Protein AF-A0A4V3MR06-F1 (afdb_monomer)

Mean predicted aligned error: 6.65 Å

Foldseek 3Di:
DDDDDPDPPDDDPVVVVVVVVVVVVVVVVVVVVVVVVCVPPVVVVVVVVVVVQVPDPDADDFADDDPSRVVSVVVRVVCVVVVRD

Structure (mmCIF, N/CA/C/O backbone):
data_AF-A0A4V3MR06-F1
#
_entry.id   AF-A0A4V3MR06-F1
#
loop_
_atom_site.group_PDB
_atom_site.id
_atom_site.type_symbol
_atom_site.label_atom_id
_atom_site.label_alt_id
_atom_site.label_comp_id
_atom_site.label_asym_id
_atom_site.label_entity_id
_atom_site.label_seq_id
_atom_site.pdbx_PDB_ins_code
_atom_site.Cartn_x
_atom_site.Cartn_y
_atom_site.Cartn_z
_atom_site.occupancy
_atom_site.B_iso_or_equiv
_atom_site.auth_seq_id
_atom_site.auth_comp_id
_atom_site.auth_asym_id
_atom_site.auth_atom_id
_atom_site.pdbx_PDB_model_num
ATOM 1 N N . MET A 1 1 ? 0.503 -7.722 52.212 1.00 46.53 1 MET A N 1
ATOM 2 C CA . MET A 1 1 ? -0.178 -6.462 51.849 1.00 46.53 1 MET A CA 1
ATOM 3 C C . MET A 1 1 ? -0.147 -6.341 50.329 1.00 46.53 1 MET A C 1
ATOM 5 O O . MET A 1 1 ? 0.857 -5.913 49.784 1.00 46.53 1 MET A O 1
ATOM 9 N N . HIS A 1 2 ? -1.165 -6.870 49.640 1.00 46.75 2 HIS A N 1
ATOM 10 C CA . HIS A 1 2 ? -1.275 -6.784 48.179 1.00 46.75 2 HIS A CA 1
ATOM 11 C C . HIS A 1 2 ? -1.794 -5.388 47.820 1.00 46.75 2 HIS A C 1
ATOM 13 O O . HIS A 1 2 ? -2.934 -5.061 48.142 1.00 46.75 2 HIS A O 1
ATOM 19 N N . ALA A 1 3 ? -0.946 -4.562 47.207 1.00 59.69 3 ALA A N 1
ATOM 20 C CA . ALA A 1 3 ? -1.369 -3.304 46.607 1.00 59.69 3 ALA A CA 1
ATOM 21 C C . ALA A 1 3 ? -2.396 -3.613 45.506 1.00 59.69 3 ALA A C 1
ATOM 23 O O . ALA A 1 3 ? -2.135 -4.441 44.632 1.00 59.69 3 ALA A O 1
ATOM 24 N N . GLY A 1 4 ? -3.578 -3.001 45.608 1.00 60.22 4 GLY A N 1
ATOM 25 C CA . GLY A 1 4 ? -4.684 -3.200 44.678 1.00 60.22 4 GLY A CA 1
ATOM 26 C C . GLY A 1 4 ? -4.249 -2.977 43.233 1.00 60.22 4 GLY A C 1
ATOM 27 O O . GLY A 1 4 ? -3.504 -2.045 42.930 1.00 60.22 4 GLY A O 1
ATOM 28 N N . SER A 1 5 ? -4.695 -3.862 42.343 1.00 66.06 5 SER A N 1
ATOM 29 C CA . SER A 1 5 ? -4.509 -3.703 40.904 1.00 66.06 5 SER A CA 1
ATOM 30 C C . SER A 1 5 ? -5.061 -2.339 40.468 1.00 66.06 5 SER A C 1
ATOM 32 O O . SER A 1 5 ? -6.147 -1.974 40.921 1.00 66.06 5 SER A O 1
ATOM 34 N N . PRO A 1 6 ? -4.351 -1.576 39.618 1.00 70.75 6 PRO A N 1
ATOM 35 C CA . PRO A 1 6 ? -4.808 -0.256 39.209 1.00 70.75 6 PRO A CA 1
ATOM 36 C C . PRO A 1 6 ? -6.173 -0.371 38.530 1.00 70.75 6 PRO A C 1
ATOM 38 O O . PRO A 1 6 ? -6.347 -1.125 37.567 1.00 70.75 6 PRO A O 1
ATOM 41 N N . GLU A 1 7 ? -7.141 0.371 39.058 1.00 68.62 7 GLU A N 1
ATOM 42 C CA . GLU A 1 7 ? -8.484 0.478 38.506 1.00 68.62 7 GLU A CA 1
ATOM 43 C C . GLU A 1 7 ? -8.369 1.032 37.078 1.00 68.62 7 GLU A C 1
ATOM 45 O O . GLU A 1 7 ? -7.840 2.124 36.848 1.00 68.62 7 GLU A O 1
ATOM 50 N N . LYS A 1 8 ? -8.775 0.241 36.077 1.00 75.25 8 LYS A N 1
ATOM 51 C CA . LYS A 1 8 ? -8.686 0.665 34.675 1.00 75.25 8 LYS A CA 1
ATOM 52 C C . LYS A 1 8 ? -9.652 1.826 34.461 1.00 75.25 8 LYS A C 1
ATOM 54 O O . LYS A 1 8 ? -10.864 1.646 34.552 1.00 75.25 8 LYS A O 1
ATOM 59 N N . LYS A 1 9 ? -9.105 3.005 34.153 1.00 74.62 9 LYS A N 1
ATOM 60 C CA . LYS A 1 9 ? -9.885 4.210 33.850 1.00 74.62 9 LYS A CA 1
ATOM 61 C C . LYS A 1 9 ? -10.949 3.903 32.778 1.00 74.62 9 LYS A C 1
ATOM 63 O O . LYS A 1 9 ? -10.609 3.255 31.782 1.00 74.62 9 LYS A O 1
ATOM 68 N N . PRO A 1 10 ? -12.199 4.376 32.942 1.00 76.00 10 PRO A N 1
ATOM 69 C CA . PRO A 1 10 ? -13.23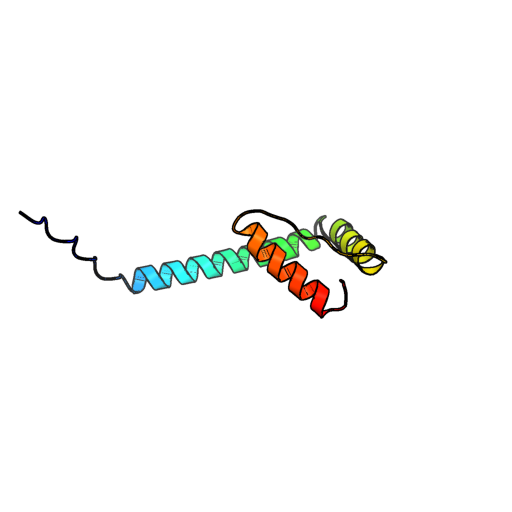8 4.208 31.933 1.00 76.00 10 PRO A CA 1
ATOM 70 C C . PRO A 1 10 ? -12.783 4.753 30.576 1.00 76.00 10 PRO A C 1
ATOM 72 O O . PRO A 1 10 ? -12.176 5.824 30.499 1.00 76.00 10 PRO A O 1
ATOM 75 N N . LEU A 1 11 ? -13.072 4.008 29.508 1.00 80.44 11 LEU A N 1
ATOM 76 C CA . LEU A 1 11 ? -12.760 4.417 28.141 1.00 80.44 11 LEU A CA 1
ATOM 77 C C . LEU A 1 11 ? -13.570 5.666 27.777 1.00 80.44 11 LEU A C 1
ATOM 79 O O . LEU A 1 11 ? -14.800 5.650 27.817 1.00 80.44 11 LEU A O 1
ATOM 83 N N . ASP A 1 12 ? -12.885 6.731 27.366 1.00 93.06 12 ASP A N 1
ATOM 84 C CA . ASP A 1 12 ? -13.543 7.888 26.765 1.00 93.06 12 ASP A CA 1
ATOM 85 C C . ASP A 1 12 ? -13.932 7.539 25.322 1.00 93.06 12 ASP A C 1
ATOM 87 O O . ASP A 1 12 ? -13.098 7.483 24.407 1.00 93.06 12 ASP A O 1
ATOM 91 N N . ARG A 1 13 ? -15.225 7.266 25.125 1.00 94.00 13 ARG A N 1
ATOM 92 C CA . ARG A 1 13 ? -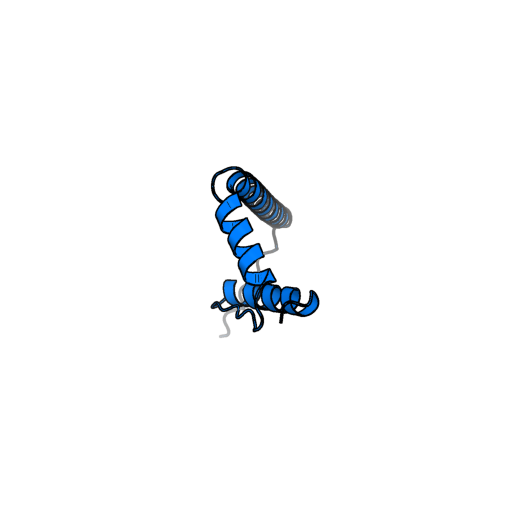15.792 6.913 23.821 1.00 94.00 13 ARG A CA 1
ATOM 93 C C . ARG A 1 13 ? -15.596 8.030 22.798 1.00 94.00 13 ARG A C 1
ATOM 95 O O . ARG A 1 13 ? -15.255 7.732 21.655 1.00 94.00 13 ARG A O 1
ATOM 102 N N . GLN A 1 14 ? -15.781 9.288 23.194 1.00 95.12 14 GLN A N 1
ATOM 103 C CA . GLN A 1 14 ? -15.664 10.421 22.281 1.00 95.12 14 GLN A CA 1
ATOM 104 C C . GLN A 1 14 ? -14.210 10.606 21.843 1.00 95.12 14 GLN A C 1
ATOM 106 O O . GLN A 1 14 ? -13.943 10.749 20.649 1.00 95.12 14 GLN A O 1
ATOM 111 N N . ALA A 1 15 ? -13.262 10.507 22.778 1.00 95.31 15 ALA A N 1
ATOM 112 C CA . ALA A 1 15 ? -11.838 10.542 22.455 1.00 95.31 15 ALA A CA 1
ATOM 113 C C . ALA A 1 15 ? -11.412 9.366 21.559 1.00 95.31 15 ALA A C 1
ATOM 115 O O . ALA A 1 15 ? -10.616 9.557 20.636 1.00 95.31 15 ALA A O 1
ATOM 116 N N . SER A 1 16 ? -11.965 8.169 21.784 1.00 97.06 16 SER A N 1
ATOM 117 C CA . SER A 1 16 ? -11.673 6.974 20.977 1.00 97.06 16 SER A CA 1
ATOM 118 C C . SER A 1 16 ? -12.137 7.141 19.528 1.00 97.06 16 SER A C 1
ATOM 120 O O . SER A 1 16 ? -11.359 6.915 18.602 1.00 97.06 16 SER A O 1
ATOM 122 N N . ILE A 1 17 ? -13.375 7.607 19.324 1.00 97.94 17 ILE A N 1
ATOM 123 C CA . ILE A 1 17 ? -13.913 7.888 17.985 1.00 97.94 17 ILE A CA 1
ATOM 124 C C . ILE A 1 17 ? -13.129 9.014 17.311 1.00 97.94 17 ILE A C 1
ATOM 126 O O . ILE A 1 17 ? -12.740 8.874 16.153 1.00 97.94 17 ILE A O 1
ATOM 130 N N . ALA A 1 18 ? -12.817 10.091 18.035 1.00 97.81 18 ALA A N 1
ATOM 131 C CA . ALA A 1 18 ? -11.994 11.170 17.499 1.00 97.81 18 ALA A CA 1
ATOM 132 C C . ALA A 1 18 ? -10.607 10.666 17.061 1.00 97.81 18 ALA A C 1
ATOM 134 O O . ALA A 1 18 ? -10.095 11.104 16.034 1.00 97.81 18 ALA A O 1
ATOM 135 N N . SER A 1 19 ? -10.000 9.732 17.803 1.00 98.00 19 SER A N 1
ATOM 136 C CA . SER A 1 19 ? -8.728 9.119 17.412 1.00 98.00 19 SER A CA 1
ATOM 137 C C . SER A 1 19 ? -8.851 8.260 16.158 1.00 98.00 19 SER A C 1
ATOM 139 O O . SER A 1 19 ? -8.013 8.391 15.272 1.00 98.00 19 SER A O 1
ATOM 141 N N . ALA A 1 20 ? -9.889 7.428 16.059 1.00 98.38 20 ALA A N 1
ATOM 142 C CA . ALA A 1 20 ? -10.129 6.605 14.876 1.00 98.38 20 ALA A CA 1
ATOM 143 C C . ALA A 1 20 ? -10.330 7.469 13.619 1.00 98.38 20 ALA A C 1
ATOM 145 O O . ALA A 1 20 ? -9.703 7.217 12.593 1.00 98.38 20 ALA A O 1
ATOM 146 N N . LEU A 1 21 ? -11.134 8.534 13.722 1.00 98.62 21 LEU A N 1
ATOM 147 C CA . LEU A 1 21 ? -11.356 9.477 12.623 1.00 98.62 21 LEU A CA 1
ATOM 148 C C . LEU A 1 21 ? -10.062 10.179 12.195 1.00 98.62 21 LEU A C 1
ATOM 150 O O . LEU A 1 21 ? -9.818 10.312 11.000 1.00 98.62 21 LEU A O 1
ATOM 154 N N . ARG A 1 22 ? -9.204 10.578 13.147 1.00 98.50 22 ARG A N 1
ATOM 155 C CA . ARG A 1 22 ? -7.884 11.141 12.820 1.00 98.50 22 ARG A CA 1
ATOM 156 C C . ARG A 1 22 ? -7.006 10.142 12.072 1.00 98.50 22 ARG A C 1
ATOM 158 O O . ARG A 1 22 ? -6.396 10.528 11.085 1.00 98.50 22 ARG A O 1
ATOM 165 N N . THR A 1 23 ? -6.958 8.881 12.508 1.00 98.56 23 THR A N 1
ATOM 166 C CA . THR A 1 23 ? -6.184 7.834 11.822 1.00 98.56 23 THR A CA 1
ATOM 167 C C . THR A 1 23 ? -6.646 7.665 10.377 1.00 98.56 23 THR A C 1
ATOM 169 O O . THR A 1 23 ? -5.820 7.753 9.474 1.00 98.56 23 THR A O 1
ATOM 172 N N . VAL A 1 24 ? -7.954 7.515 10.15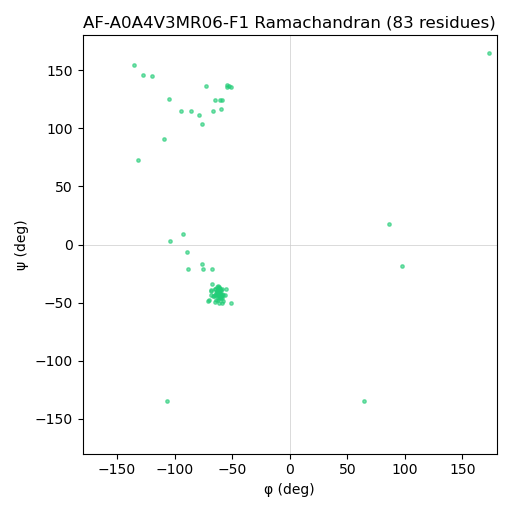1 1.00 98.75 24 VAL A N 1
ATOM 173 C CA . VAL A 1 24 ? -8.511 7.373 8.796 1.00 98.75 24 VAL A CA 1
ATOM 174 C C . VAL A 1 24 ? -8.208 8.605 7.939 1.00 98.75 24 VAL A C 1
ATOM 176 O O . VAL A 1 24 ? -7.797 8.462 6.791 1.00 98.75 24 VAL A O 1
ATOM 179 N N . ALA A 1 25 ? -8.344 9.814 8.491 1.00 98.69 25 ALA A N 1
ATOM 180 C CA . ALA A 1 25 ? -8.019 11.045 7.771 1.00 98.69 25 ALA A CA 1
ATOM 181 C C . ALA A 1 25 ? -6.531 11.115 7.374 1.00 98.69 25 ALA A C 1
ATOM 183 O O . ALA A 1 25 ? -6.207 11.520 6.259 1.00 98.69 25 ALA A O 1
ATOM 184 N N . THR A 1 26 ? -5.617 10.687 8.253 1.00 98.69 26 THR A N 1
ATOM 185 C CA . THR A 1 26 ? -4.183 10.598 7.935 1.00 98.69 26 THR A CA 1
ATOM 186 C C . THR A 1 26 ? -3.906 9.579 6.830 1.00 98.69 26 THR A C 1
ATOM 188 O O . THR A 1 26 ? -3.113 9.856 5.934 1.00 98.69 26 THR A O 1
ATOM 191 N N . GLU A 1 27 ? -4.564 8.420 6.855 1.00 98.62 27 GLU A N 1
ATOM 192 C CA . GLU A 1 27 ? -4.414 7.398 5.811 1.00 98.62 27 GLU A CA 1
ATOM 193 C C . GLU A 1 27 ? -4.926 7.894 4.452 1.00 98.62 27 GLU A C 1
ATOM 195 O O . GLU A 1 27 ? -4.244 7.727 3.442 1.00 98.62 27 GLU A O 1
ATOM 200 N N . GLN A 1 28 ? -6.079 8.569 4.427 1.00 98.81 28 GLN A N 1
ATOM 201 C CA . GLN A 1 28 ? -6.622 9.190 3.215 1.00 98.81 28 GLN A CA 1
ATOM 202 C C . GLN A 1 28 ? -5.667 10.231 2.627 1.00 98.81 28 GLN A C 1
ATOM 204 O O . GLN A 1 28 ? -5.410 10.208 1.423 1.00 98.81 28 GLN A O 1
ATOM 209 N N . ALA A 1 29 ? -5.106 11.104 3.469 1.00 98.69 29 ALA A N 1
ATOM 210 C CA . ALA A 1 29 ? -4.112 12.080 3.036 1.00 98.69 29 ALA A CA 1
ATOM 211 C C . ALA A 1 29 ? -2.872 11.392 2.442 1.00 98.69 29 ALA A C 1
ATOM 213 O O . ALA A 1 29 ? -2.417 11.773 1.371 1.00 98.69 29 ALA A O 1
ATOM 214 N N . GLY A 1 30 ? -2.373 10.323 3.072 1.00 98.38 30 GLY A N 1
ATOM 215 C CA . GLY A 1 30 ? -1.239 9.559 2.545 1.00 98.38 30 GLY A CA 1
ATOM 216 C C . GLY A 1 30 ? -1.502 8.934 1.169 1.00 98.38 30 GLY A C 1
ATOM 217 O O . GLY A 1 30 ? -0.618 8.935 0.315 1.00 98.38 30 GLY A O 1
ATOM 218 N N . ILE A 1 31 ? -2.718 8.434 0.924 1.00 98.44 31 ILE A N 1
ATOM 219 C CA . ILE A 1 31 ? -3.111 7.902 -0.392 1.00 98.44 31 ILE A CA 1
ATOM 220 C C . ILE A 1 31 ? -3.194 9.024 -1.437 1.00 98.44 31 ILE A C 1
ATOM 222 O O . ILE A 1 31 ? -2.754 8.828 -2.570 1.00 98.44 31 ILE A O 1
ATOM 226 N N . ALA A 1 32 ? -3.716 10.197 -1.069 1.00 98.56 32 ALA A N 1
ATOM 227 C CA . ALA A 1 32 ? -3.768 11.354 -1.964 1.00 98.56 32 ALA A CA 1
ATOM 228 C C . ALA A 1 32 ? -2.359 11.830 -2.366 1.00 98.56 32 ALA A C 1
ATOM 230 O O . ALA A 1 32 ? -2.102 12.056 -3.546 1.00 98.56 32 ALA A O 1
ATOM 231 N N . GLU A 1 33 ? -1.425 11.894 -1.414 1.00 98.44 33 GLU A N 1
ATOM 232 C CA . GLU A 1 33 ? -0.022 12.232 -1.689 1.00 98.44 33 GLU A CA 1
ATOM 233 C C . GLU A 1 33 ? 0.664 11.194 -2.588 1.00 98.44 33 GLU A C 1
ATOM 235 O O . GLU A 1 33 ? 1.445 11.553 -3.466 1.00 98.44 33 GLU A O 1
ATOM 240 N N . LEU A 1 34 ? 0.352 9.901 -2.430 1.00 98.19 34 LEU A N 1
ATOM 241 C CA . LEU A 1 34 ? 0.865 8.864 -3.329 1.00 98.19 34 LEU A CA 1
ATOM 242 C C . LEU A 1 34 ? 0.369 9.064 -4.770 1.00 98.19 34 LEU A C 1
ATOM 244 O O . LEU A 1 34 ? 1.152 8.901 -5.707 1.00 98.19 34 LEU A O 1
ATOM 248 N N . ALA A 1 35 ? -0.901 9.434 -4.956 1.00 98.25 35 ALA A N 1
ATOM 249 C CA . ALA A 1 35 ? -1.442 9.753 -6.276 1.00 98.25 35 ALA A CA 1
ATOM 250 C C . ALA A 1 35 ? -0.731 10.971 -6.891 1.00 98.25 35 ALA A C 1
ATOM 252 O O . ALA A 1 35 ? -0.263 10.898 -8.026 1.00 98.25 35 ALA A O 1
ATOM 253 N N . ALA A 1 36 ? -0.549 12.041 -6.113 1.00 98.25 36 ALA A N 1
ATOM 254 C CA . ALA A 1 36 ? 0.195 13.219 -6.553 1.00 98.25 36 ALA A CA 1
ATOM 255 C C . ALA A 1 36 ? 1.658 12.888 -6.909 1.00 98.25 36 ALA A C 1
ATOM 257 O O . ALA A 1 36 ? 2.187 13.381 -7.902 1.00 98.25 36 ALA A O 1
ATOM 258 N N . ALA A 1 37 ? 2.316 12.010 -6.144 1.00 98.12 37 ALA A N 1
ATOM 259 C CA . ALA A 1 37 ? 3.675 11.563 -6.440 1.00 98.12 37 ALA A CA 1
ATOM 260 C C . ALA A 1 37 ? 3.754 10.770 -7.755 1.00 98.12 37 ALA A C 1
ATOM 262 O O . ALA A 1 37 ? 4.710 10.940 -8.515 1.00 98.12 37 ALA A O 1
ATOM 263 N N . LEU A 1 38 ? 2.754 9.930 -8.053 1.00 98.12 38 LEU A N 1
ATOM 264 C CA . LEU A 1 38 ? 2.661 9.229 -9.338 1.00 98.12 38 LEU A CA 1
ATOM 265 C C . LEU A 1 38 ? 2.550 10.214 -10.506 1.00 98.12 38 LEU A C 1
ATOM 267 O O . LEU A 1 38 ? 3.193 9.997 -11.525 1.00 98.12 38 LEU A O 1
ATOM 271 N N . GLU A 1 39 ? 1.847 11.331 -10.344 1.00 97.12 39 GLU A N 1
ATOM 272 C CA . GLU A 1 39 ? 1.787 12.398 -11.354 1.00 97.12 39 GLU A CA 1
ATOM 273 C C . GLU A 1 39 ? 3.060 13.266 -11.407 1.00 97.12 39 GLU A C 1
ATOM 275 O O . GLU A 1 39 ? 3.304 13.946 -12.403 1.00 97.12 39 GLU A O 1
ATOM 280 N N . ASN A 1 40 ? 3.905 13.223 -10.369 1.00 94.75 40 ASN A N 1
ATOM 281 C CA . ASN A 1 40 ? 5.069 14.094 -10.214 1.00 94.75 40 ASN A CA 1
ATOM 282 C C . ASN A 1 40 ? 6.357 13.331 -9.845 1.00 94.75 40 ASN A C 1
ATOM 284 O O . ASN A 1 40 ? 6.871 13.409 -8.729 1.00 94.75 40 ASN A O 1
ATOM 288 N N . GLY A 1 41 ? 6.906 12.601 -10.818 1.00 93.94 41 GLY A N 1
ATOM 289 C CA . GLY A 1 41 ? 8.243 12.000 -10.737 1.00 93.94 41 GLY A CA 1
ATOM 290 C C . GLY A 1 41 ? 8.286 10.526 -10.324 1.00 93.94 41 GLY A C 1
ATOM 291 O O . GLY A 1 41 ? 9.277 9.860 -10.628 1.00 93.94 41 GLY A O 1
ATOM 292 N N . LEU A 1 42 ? 7.227 9.975 -9.717 1.00 97.69 42 LEU A N 1
ATOM 293 C CA . LEU A 1 42 ? 7.171 8.547 -9.374 1.00 97.69 42 LEU A CA 1
ATOM 294 C C . LEU A 1 42 ? 6.616 7.661 -10.504 1.00 97.69 42 LEU A C 1
ATOM 296 O O . LEU A 1 42 ? 6.927 6.470 -10.511 1.00 97.69 42 LEU A O 1
ATOM 300 N N . ALA A 1 43 ? 5.863 8.207 -11.473 1.00 97.75 43 ALA A N 1
ATOM 301 C CA . ALA A 1 43 ? 5.278 7.435 -12.585 1.00 97.75 43 ALA A CA 1
ATOM 302 C C . ALA A 1 43 ? 6.296 6.550 -13.314 1.00 97.75 43 ALA A C 1
ATOM 304 O O . ALA A 1 43 ? 6.072 5.359 -13.503 1.00 97.75 43 ALA A O 1
ATOM 305 N N . GLU A 1 44 ? 7.422 7.131 -13.714 1.00 98.06 44 GLU A N 1
ATOM 306 C CA . GLU A 1 44 ? 8.407 6.460 -14.559 1.00 98.06 44 GLU A CA 1
ATOM 307 C C . GLU A 1 44 ? 9.173 5.350 -13.795 1.00 98.06 44 GLU A C 1
ATOM 309 O O . GLU A 1 44 ? 9.190 4.206 -14.250 1.00 98.06 44 GLU A O 1
ATOM 314 N N . PRO A 1 45 ? 9.712 5.582 -12.578 1.00 97.88 45 PRO A N 1
ATOM 315 C CA . PRO A 1 45 ? 10.212 4.498 -11.728 1.00 97.88 45 PRO A CA 1
ATOM 316 C C . PRO A 1 45 ? 9.180 3.399 -11.433 1.00 97.88 45 PRO A C 1
ATOM 318 O O . PRO A 1 45 ? 9.544 2.222 -11.409 1.00 97.88 45 PRO A O 1
ATOM 321 N N . PHE A 1 46 ? 7.911 3.764 -11.223 1.00 97.88 46 PHE A N 1
ATOM 322 C CA . PHE A 1 46 ? 6.831 2.806 -10.988 1.00 97.88 46 PHE A CA 1
ATOM 323 C C . PHE A 1 46 ? 6.591 1.920 -12.218 1.00 97.88 46 PHE A C 1
ATOM 325 O O . PHE A 1 46 ? 6.594 0.695 -12.099 1.00 97.88 46 PHE A O 1
ATOM 332 N N . ALA A 1 47 ? 6.460 2.519 -13.406 1.00 97.88 47 ALA A N 1
ATOM 333 C CA . ALA A 1 47 ? 6.271 1.793 -14.659 1.00 97.88 47 ALA A CA 1
ATOM 334 C C . ALA A 1 47 ? 7.433 0.828 -14.941 1.00 97.88 47 ALA A C 1
ATOM 336 O O . ALA A 1 47 ? 7.199 -0.331 -15.284 1.00 97.88 47 ALA A O 1
ATOM 337 N N . ARG A 1 48 ? 8.682 1.254 -14.704 1.00 97.88 48 ARG A N 1
ATOM 338 C CA . ARG A 1 48 ? 9.847 0.362 -14.824 1.00 97.88 48 ARG A CA 1
ATOM 339 C C . ARG A 1 48 ? 9.807 -0.803 -13.845 1.00 97.88 48 ARG A C 1
ATOM 341 O O . ARG A 1 48 ? 10.181 -1.908 -14.219 1.00 97.88 48 ARG A O 1
ATOM 348 N N . ALA A 1 49 ? 9.380 -0.580 -12.602 1.00 96.06 49 ALA A N 1
ATOM 349 C CA . ALA A 1 49 ? 9.248 -1.661 -11.628 1.00 96.06 49 ALA A CA 1
ATOM 350 C C . ALA A 1 49 ? 8.221 -2.707 -12.087 1.00 96.06 49 ALA A C 1
ATOM 352 O O . ALA A 1 49 ? 8.497 -3.903 -12.007 1.00 96.06 49 ALA A O 1
ATOM 353 N N . VAL A 1 50 ? 7.082 -2.262 -12.626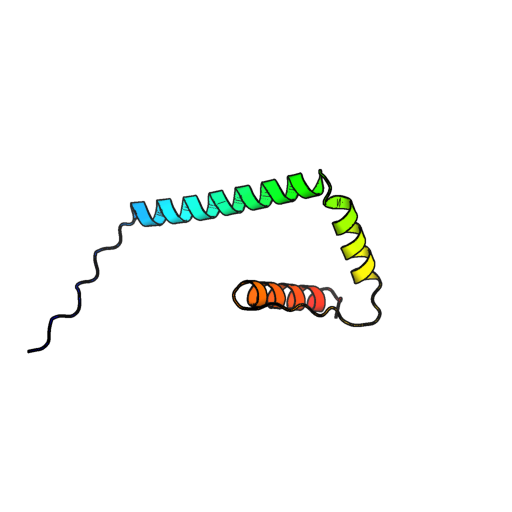 1.00 95.81 50 VAL A N 1
ATOM 354 C CA . VAL A 1 50 ? 6.061 -3.149 -13.202 1.00 95.81 50 VAL A CA 1
ATOM 355 C C . VAL A 1 50 ? 6.614 -3.926 -14.398 1.00 95.81 50 VAL A C 1
ATOM 357 O O . VAL A 1 50 ? 6.467 -5.146 -14.436 1.00 95.81 50 VAL A O 1
ATOM 360 N N . ASP A 1 51 ? 7.295 -3.258 -15.335 1.00 96.38 51 ASP A N 1
ATOM 361 C CA . ASP A 1 51 ? 7.886 -3.913 -16.509 1.00 96.38 51 ASP A CA 1
ATOM 362 C C . ASP A 1 51 ? 8.930 -4.964 -1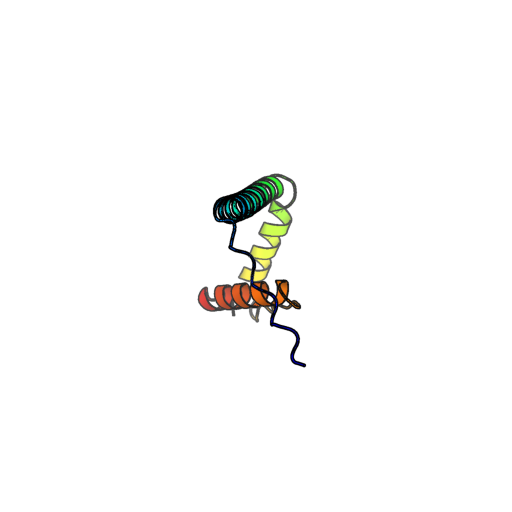6.098 1.00 96.38 51 ASP A C 1
ATOM 364 O O . ASP A 1 51 ? 8.851 -6.108 -16.545 1.00 96.38 51 ASP A O 1
ATOM 368 N N . MET A 1 52 ? 9.826 -4.633 -15.161 1.00 94.75 52 MET A N 1
ATOM 369 C CA . MET A 1 52 ? 10.806 -5.580 -14.621 1.00 94.75 52 MET A CA 1
ATOM 370 C C . MET A 1 52 ? 10.136 -6.807 -14.000 1.00 94.75 52 MET A C 1
ATOM 372 O O . MET A 1 52 ? 10.520 -7.926 -14.324 1.00 94.75 52 MET A O 1
ATOM 376 N N . VAL A 1 53 ? 9.128 -6.615 -13.140 1.00 94.50 53 VAL A N 1
ATOM 377 C CA . VAL A 1 53 ? 8.410 -7.721 -12.486 1.00 94.50 53 VAL A CA 1
ATOM 378 C C . VAL A 1 53 ? 7.652 -8.577 -13.505 1.00 94.50 53 VAL A C 1
ATOM 380 O O . VAL A 1 53 ? 7.645 -9.797 -13.385 1.00 94.50 53 VAL A O 1
ATOM 383 N N . SER A 1 54 ? 7.058 -7.965 -14.533 1.00 92.62 54 SER A N 1
ATOM 384 C CA . SER A 1 54 ? 6.292 -8.680 -15.563 1.00 92.62 54 SER A CA 1
ATOM 385 C C . SER A 1 54 ? 7.142 -9.584 -16.463 1.00 92.62 54 SER A C 1
ATOM 387 O O . SER A 1 54 ? 6.609 -10.496 -17.091 1.00 92.62 54 SER A O 1
ATOM 389 N N . ARG A 1 55 ? 8.455 -9.332 -16.531 1.00 93.06 55 ARG A N 1
ATOM 390 C CA . ARG A 1 55 ? 9.403 -10.031 -17.410 1.00 93.06 55 ARG A CA 1
ATOM 391 C C . ARG A 1 55 ? 10.274 -11.055 -16.689 1.00 93.06 55 ARG A C 1
ATOM 393 O O . ARG A 1 55 ? 11.179 -11.602 -17.313 1.00 93.06 55 ARG A O 1
ATOM 400 N N . ILE A 1 56 ? 10.083 -11.279 -15.388 1.00 91.50 56 ILE A N 1
ATOM 401 C CA . ILE A 1 56 ? 10.932 -12.233 -14.674 1.00 91.50 56 ILE A CA 1
ATOM 402 C C . ILE A 1 56 ? 10.583 -13.671 -15.071 1.00 91.50 56 ILE A C 1
ATOM 404 O O . ILE A 1 56 ? 9.419 -14.058 -15.071 1.00 91.50 56 ILE A O 1
ATOM 408 N N . ASP A 1 57 ? 11.608 -14.489 -15.302 1.00 87.88 57 ASP A N 1
ATOM 409 C CA . ASP A 1 57 ? 11.470 -15.953 -15.416 1.00 87.88 57 ASP A CA 1
ATOM 410 C C . ASP A 1 57 ? 11.614 -16.660 -14.051 1.00 87.88 57 ASP A C 1
ATOM 412 O O . ASP A 1 57 ? 11.481 -17.878 -13.933 1.00 87.88 57 ASP A O 1
ATOM 416 N N . GLY A 1 58 ? 11.965 -15.889 -13.017 1.00 89.50 58 GLY A N 1
ATOM 417 C CA . GLY A 1 58 ? 12.289 -16.365 -11.676 1.00 89.50 58 GLY A CA 1
ATOM 418 C C . GLY A 1 58 ? 11.196 -16.071 -10.653 1.00 89.50 58 GLY A C 1
ATOM 419 O O . GLY A 1 58 ? 10.018 -16.315 -10.889 1.00 89.50 58 GLY A O 1
ATOM 420 N N . ARG A 1 59 ? 11.614 -15.576 -9.482 1.00 91.75 59 ARG A N 1
ATOM 421 C CA . ARG A 1 59 ? 10.723 -15.259 -8.360 1.00 91.75 59 ARG A CA 1
ATOM 422 C C . ARG A 1 59 ? 10.930 -13.839 -7.853 1.00 91.75 59 ARG A C 1
ATOM 424 O O . ARG A 1 59 ? 12.070 -13.372 -7.808 1.00 91.75 59 ARG A O 1
ATOM 431 N N . VAL A 1 60 ? 9.864 -13.189 -7.392 1.00 94.81 60 VAL A N 1
ATOM 432 C CA . VAL A 1 60 ? 9.947 -11.921 -6.657 1.00 94.81 60 VAL A CA 1
ATOM 433 C C . VAL A 1 60 ? 10.167 -12.202 -5.175 1.00 94.81 60 VAL A C 1
ATOM 435 O O . VAL A 1 60 ? 9.296 -12.715 -4.476 1.00 94.81 60 VAL A O 1
ATOM 438 N N . ILE A 1 61 ? 11.328 -11.803 -4.657 1.00 95.06 61 ILE A N 1
ATOM 439 C CA . ILE A 1 61 ? 11.624 -11.889 -3.225 1.00 95.06 61 ILE A CA 1
ATOM 440 C C . ILE A 1 61 ? 11.293 -10.555 -2.554 1.00 95.06 61 ILE A C 1
ATOM 442 O O . ILE A 1 61 ? 11.951 -9.546 -2.800 1.00 95.06 61 ILE A O 1
ATOM 446 N N . VAL A 1 62 ? 10.297 -10.558 -1.666 1.00 96.12 62 VAL A N 1
ATOM 447 C CA . VAL A 1 62 ? 9.931 -9.396 -0.840 1.00 96.12 62 VAL A CA 1
ATOM 448 C C . VAL A 1 62 ? 10.428 -9.621 0.587 1.00 96.12 62 VAL A C 1
ATOM 450 O O . VAL A 1 62 ? 10.109 -10.633 1.206 1.00 96.12 62 VAL A O 1
ATOM 453 N N . THR A 1 63 ? 11.205 -8.680 1.125 1.00 96.50 63 THR A N 1
ATOM 454 C CA . THR A 1 63 ? 11.798 -8.776 2.469 1.00 96.50 63 THR A CA 1
ATOM 455 C C . THR A 1 63 ? 11.655 -7.468 3.250 1.00 96.50 63 THR A C 1
ATOM 457 O O . THR A 1 63 ? 11.512 -6.393 2.669 1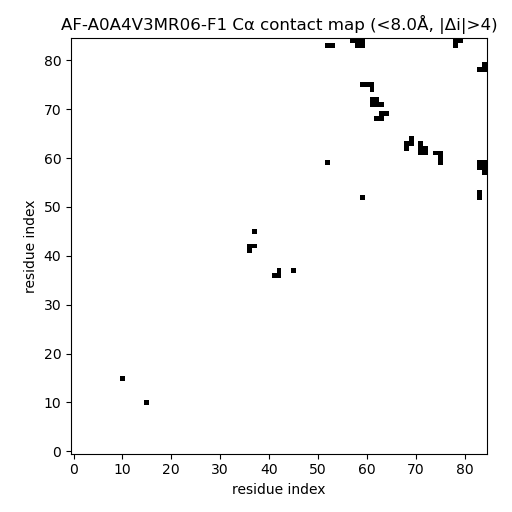.00 96.50 63 THR A O 1
ATOM 460 N N . GLY A 1 64 ? 11.663 -7.560 4.579 1.00 96.06 64 GLY A N 1
ATOM 461 C CA . GLY A 1 64 ? 11.522 -6.440 5.507 1.00 96.06 64 GLY A CA 1
ATOM 462 C C . GLY A 1 64 ? 11.404 -6.924 6.954 1.00 96.06 64 GLY A C 1
ATOM 463 O O . GLY A 1 64 ? 11.142 -8.100 7.200 1.00 96.06 64 GLY A O 1
ATOM 464 N N . VAL A 1 65 ? 11.583 -6.024 7.925 1.00 97.12 65 VAL A N 1
ATOM 465 C CA . VAL A 1 65 ? 11.535 -6.348 9.364 1.00 97.12 65 VAL A CA 1
ATOM 466 C C . VAL A 1 65 ? 10.431 -5.576 10.085 1.00 97.12 65 VAL A C 1
ATOM 468 O O . VAL A 1 65 ? 10.125 -4.431 9.761 1.00 97.12 65 VAL A O 1
ATOM 471 N N . GLY A 1 66 ? 9.804 -6.201 11.081 1.00 97.12 66 GLY A N 1
ATOM 472 C CA . GLY A 1 66 ? 8.704 -5.592 11.830 1.00 97.12 66 GLY A CA 1
ATOM 473 C C . GLY A 1 66 ? 7.469 -5.337 10.960 1.00 97.12 66 GLY A C 1
ATOM 474 O O . GLY A 1 66 ? 7.048 -6.193 10.182 1.00 97.12 66 GLY A O 1
ATOM 475 N N . LYS A 1 67 ? 6.870 -4.147 11.086 1.00 97.00 67 LYS A N 1
ATOM 476 C CA . LYS A 1 67 ? 5.609 -3.811 10.401 1.00 97.00 67 LYS A CA 1
ATOM 477 C C . LYS A 1 67 ? 5.738 -3.864 8.872 1.00 97.00 67 LYS A C 1
ATOM 479 O O . LYS A 1 67 ? 4.821 -4.339 8.209 1.00 97.00 67 LYS A O 1
ATOM 484 N N . SER A 1 68 ? 6.879 -3.438 8.323 1.00 97.12 68 SER A N 1
ATOM 485 C CA . SER A 1 68 ? 7.144 -3.515 6.880 1.00 97.12 68 SER A CA 1
ATOM 486 C C . SER A 1 68 ? 7.289 -4.958 6.397 1.00 97.12 68 SER A C 1
ATOM 488 O O . SER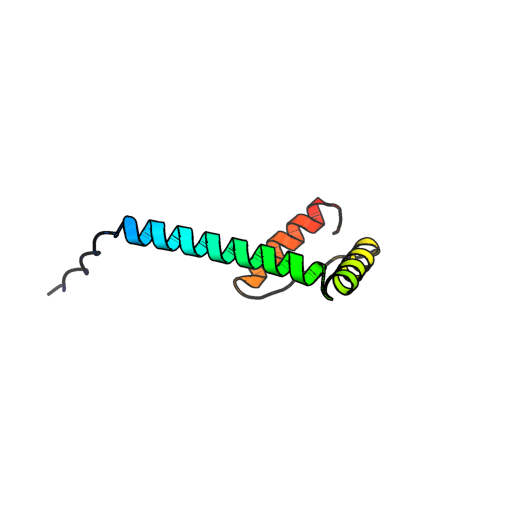 A 1 68 ? 6.814 -5.270 5.312 1.00 97.12 68 SER A O 1
ATOM 490 N N . GLY A 1 69 ? 7.837 -5.857 7.224 1.00 98.12 69 GLY A N 1
ATOM 491 C CA . GLY A 1 69 ? 7.872 -7.295 6.942 1.0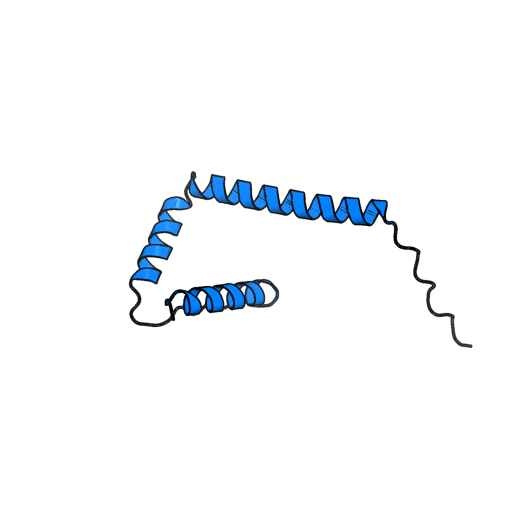0 98.12 69 GLY A CA 1
ATOM 492 C C . GLY A 1 69 ? 6.471 -7.891 6.780 1.00 98.12 69 GLY A C 1
ATOM 493 O O . GLY A 1 69 ? 6.211 -8.592 5.808 1.00 98.12 69 GLY A O 1
ATOM 494 N N . HIS A 1 70 ? 5.528 -7.533 7.660 1.00 98.06 70 HIS A N 1
ATOM 495 C CA . HIS A 1 70 ? 4.137 -7.991 7.547 1.00 98.06 70 HIS A CA 1
ATOM 496 C C . HIS A 1 70 ? 3.434 -7.495 6.275 1.00 98.06 70 HIS A C 1
ATOM 498 O O . HIS A 1 70 ? 2.690 -8.252 5.650 1.00 98.06 70 HIS A O 1
ATOM 504 N N . ILE A 1 71 ? 3.667 -6.239 5.876 1.00 97.88 71 ILE A N 1
ATOM 505 C CA . ILE A 1 71 ? 3.159 -5.716 4.599 1.00 97.88 71 ILE A CA 1
ATOM 506 C C . ILE A 1 71 ? 3.818 -6.448 3.425 1.00 97.88 71 ILE A C 1
ATOM 508 O O . ILE A 1 71 ? 3.115 -6.891 2.521 1.00 97.88 71 ILE A O 1
ATOM 512 N N . GLY A 1 72 ? 5.135 -6.664 3.479 1.00 97.69 72 GLY A N 1
ATOM 513 C CA . GLY A 1 72 ? 5.880 -7.423 2.478 1.00 97.69 72 GLY A CA 1
ATOM 514 C C . GLY A 1 72 ? 5.340 -8.841 2.281 1.00 97.69 72 GLY A C 1
ATOM 515 O O . GLY A 1 72 ? 5.117 -9.254 1.148 1.00 97.69 72 GLY A O 1
ATOM 516 N N . SER A 1 73 ? 5.019 -9.552 3.367 1.00 97.19 73 SER A N 1
ATOM 517 C CA . SER A 1 73 ? 4.375 -10.870 3.298 1.00 97.19 73 SER A CA 1
ATOM 518 C C . SER A 1 73 ? 3.021 -10.836 2.583 1.00 97.19 73 SER A C 1
ATOM 520 O O . SER A 1 73 ? 2.725 -11.741 1.806 1.00 97.19 73 SER A O 1
ATOM 522 N N . LYS A 1 74 ? 2.198 -9.797 2.797 1.00 96.94 74 LYS A N 1
ATOM 523 C CA . LYS A 1 74 ? 0.926 -9.635 2.070 1.00 96.94 74 LYS A CA 1
ATOM 524 C C . LYS A 1 74 ? 1.138 -9.330 0.587 1.00 96.94 74 LYS A C 1
ATOM 526 O O . LYS A 1 74 ? 0.404 -9.862 -0.244 1.00 96.94 74 LYS A O 1
ATOM 531 N N . ILE A 1 75 ? 2.132 -8.504 0.259 1.00 97.00 75 ILE A N 1
ATOM 532 C CA . ILE A 1 75 ? 2.503 -8.201 -1.130 1.00 97.00 75 ILE A CA 1
ATOM 533 C C . ILE A 1 75 ? 2.953 -9.483 -1.834 1.00 97.00 75 ILE A C 1
ATOM 535 O O . ILE A 1 75 ? 2.403 -9.811 -2.878 1.00 97.00 75 ILE A O 1
ATOM 539 N N . ALA A 1 76 ? 3.869 -10.252 -1.237 1.00 95.88 76 ALA A N 1
ATOM 540 C CA . ALA A 1 76 ? 4.333 -11.524 -1.794 1.00 95.88 76 ALA A CA 1
ATOM 541 C C . ALA A 1 76 ? 3.180 -12.518 -2.011 1.00 95.88 76 ALA A C 1
ATOM 543 O O . ALA A 1 76 ? 3.082 -13.127 -3.072 1.00 95.88 76 ALA A O 1
ATOM 544 N N . ALA A 1 77 ? 2.262 -12.634 -1.044 1.00 96.12 77 ALA A N 1
ATOM 545 C CA . ALA A 1 77 ? 1.078 -13.481 -1.185 1.00 96.12 77 ALA A CA 1
ATOM 546 C C . ALA A 1 77 ? 0.153 -13.024 -2.329 1.00 96.12 77 ALA A C 1
ATOM 548 O O . ALA A 1 77 ? -0.436 -13.859 -3.011 1.00 96.12 77 ALA A O 1
ATOM 549 N N . THR A 1 78 ? 0.034 -11.710 -2.546 1.00 96.12 78 THR A N 1
ATOM 550 C CA . THR A 1 78 ? -0.758 -11.139 -3.646 1.00 96.12 78 THR A CA 1
ATOM 551 C C . THR A 1 78 ? -0.099 -11.408 -4.995 1.00 96.12 78 THR A C 1
ATOM 553 O O . THR A 1 78 ? -0.762 -11.893 -5.901 1.00 96.12 78 THR A O 1
ATOM 556 N N . LEU A 1 79 ? 1.207 -11.162 -5.121 1.00 94.56 79 LEU A N 1
ATOM 557 C CA . LEU A 1 79 ? 1.951 -11.423 -6.355 1.00 94.56 79 LEU A CA 1
ATOM 558 C C . LEU A 1 79 ? 1.874 -12.905 -6.748 1.00 94.56 79 LEU A C 1
ATOM 560 O O . LEU A 1 79 ? 1.530 -13.226 -7.887 1.00 94.56 79 LEU A O 1
ATOM 564 N N . ALA A 1 80 ? 2.075 -13.808 -5.783 1.00 93.00 80 ALA A N 1
ATOM 565 C CA . ALA A 1 80 ? 1.979 -15.243 -6.020 1.00 93.00 80 ALA A CA 1
ATOM 566 C C . ALA A 1 80 ? 0.572 -15.665 -6.481 1.00 93.00 80 ALA A C 1
ATOM 568 O O . ALA A 1 80 ? 0.447 -16.530 -7.348 1.00 93.00 80 ALA A O 1
ATOM 569 N N . SER A 1 81 ? -0.490 -15.047 -5.944 1.00 93.81 81 SER A N 1
ATOM 570 C CA . SER A 1 81 ? -1.869 -15.358 -6.347 1.00 93.81 81 SER A CA 1
ATOM 571 C C . SER A 1 81 ? -2.260 -14.782 -7.712 1.00 93.81 81 SER A C 1
ATOM 573 O O . SER A 1 81 ? -3.167 -15.314 -8.349 1.00 93.81 81 SER A O 1
ATOM 575 N N . THR A 1 82 ? -1.554 -13.759 -8.201 1.00 91.25 82 THR A N 1
ATOM 576 C CA . THR A 1 82 ? -1.739 -13.180 -9.543 1.00 91.25 82 THR A CA 1
ATOM 577 C C . THR A 1 82 ? -0.821 -13.781 -10.611 1.00 91.25 82 THR A C 1
ATOM 579 O O . THR A 1 82 ? -0.777 -13.272 -11.727 1.00 91.25 82 THR A O 1
ATOM 582 N N . GLY A 1 83 ? -0.098 -14.863 -10.303 1.00 87.12 83 GLY A N 1
ATOM 583 C CA . GLY A 1 83 ? 0.773 -15.542 -11.270 1.00 87.12 83 GLY A CA 1
ATOM 584 C C . GLY A 1 83 ? 2.184 -14.958 -11.371 1.00 87.12 83 GLY A C 1
ATOM 585 O O . GLY A 1 83 ? 2.888 -15.246 -12.333 1.00 87.12 83 GLY A O 1
ATOM 586 N N . THR A 1 84 ? 2.606 -14.170 -10.379 1.00 87.50 84 THR A N 1
ATOM 587 C CA . THR A 1 84 ? 3.972 -13.653 -10.229 1.00 87.50 84 THR A CA 1
ATOM 588 C C . THR A 1 84 ? 4.644 -14.362 -9.039 1.00 87.50 84 THR A C 1
ATOM 590 O O . THR A 1 84 ? 4.463 -13.929 -7.898 1.00 87.50 84 THR A O 1
ATOM 593 N N . PRO A 1 85 ? 5.336 -15.495 -9.273 1.00 69.81 85 PRO A N 1
ATOM 594 C CA . PRO A 1 85 ? 5.835 -16.385 -8.219 1.00 69.81 85 PRO A CA 1
ATOM 595 C C . PRO A 1 85 ? 7.103 -15.909 -7.493 1.00 69.81 85 PRO A C 1
ATOM 597 O O . PRO A 1 85 ? 7.629 -14.819 -7.809 1.00 69.81 85 PRO A O 1
#

Solvent-accessible surface area (backbone atoms only — not comparable to full-atom valu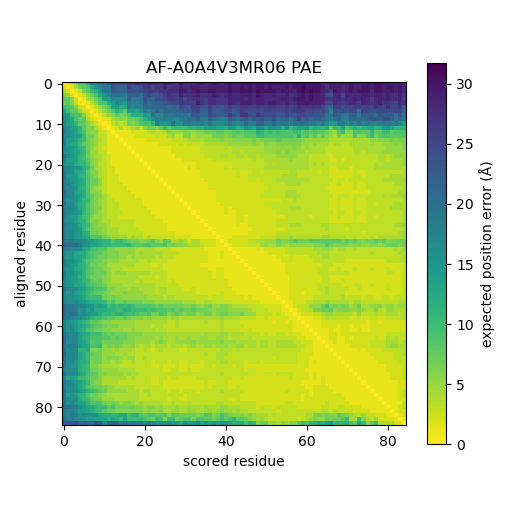es): 5118 Å² total; per-residue (Å²): 136,82,80,75,79,81,79,78,74,81,82,58,63,67,61,49,52,54,49,52,52,50,52,53,52,52,52,52,49,53,54,52,51,52,53,52,34,40,79,60,79,41,40,64,63,48,52,50,52,52,52,56,64,75,67,58,92,67,67,72,86,64,80,57,69,71,74,56,21,58,52,24,54,52,50,43,54,49,38,43,74,72,76,47,70

Secondary structure (DSSP, 8-state):
--PPPPP-PPP-HHHHHHHHHHHHHHHHHHHHHHHHHIIIIIHHHHHHHHHHHHT-SS------STHHHHHHHHHHHHHHHTT--

Radius of gyration: 21.35 Å; Cα contacts (8 Å, |Δi|>4): 29; chains: 1; bounding box: 28×30×69 Å

Sequence (85 aa):
MHAGSPEKKPLDRQASIASALRTVATEQAGIAELAAALENGLAEPFARAVDMVSRIDGRVIVTGVGKSGHIGSKIAATLASTGTP

pLDDT: mean 91.93, std 11.44, range [46.53, 98.81]